Protein AF-S4P3G5-F1 (afdb_monomer_lite)

Organism: NCBI:txid116150

Foldseek 3Di:
DLPCLVVDDLVVLVVVLVVQVVFFDDPAFGFLAGPVDPLADADADLPACDPPCSHHNRVCVRRTHGDRVVVVSSVSSCVVSPD

InterPro domains:
  IPR008928 Six-hairpin glycosidase superfamily [SSF48208] (1-78)
  IPR010401 Glycogen debranching enzyme [PTHR10569] (1-80)
  IPR032790 Glycogen debranching enzyme, C-terminal [PF06202] (1-81)

Sequence (83 aa):
MAVAPDLFDAQHAWAALDSVRRLLRGPLGLKTLDPADWAYRPNYDNADDSADPAVAHGFNYHQGPEWVWPLTFYLRARLALAP

Structure (mmCIF, N/CA/C/O backbone):
data_AF-S4P3G5-F1
#
_entry.id   AF-S4P3G5-F1
#
loop_
_atom_site.group_PDB
_atom_site.id
_atom_site.type_symbol
_atom_site.label_atom_id
_atom_site.label_alt_id
_atom_site.label_comp_id
_atom_site.label_asym_id
_atom_site.label_entity_id
_atom_site.label_seq_id
_atom_site.pdbx_PDB_ins_code
_atom_site.Cartn_x
_atom_site.Cartn_y
_atom_site.Cartn_z
_atom_site.occupancy
_atom_site.B_iso_or_equiv
_atom_site.auth_seq_id
_atom_site.auth_comp_id
_atom_site.auth_asym_id
_atom_site.auth_atom_id
_atom_site.pdbx_PDB_model_num
ATOM 1 N N . MET A 1 1 ? -11.363 -2.687 7.384 1.00 96.31 1 MET A N 1
ATOM 2 C CA . MET A 1 1 ? -11.250 -1.646 8.426 1.00 96.31 1 MET A CA 1
ATOM 3 C C . MET A 1 1 ? -12.096 -0.412 8.114 1.00 96.31 1 MET A C 1
ATOM 5 O O . MET A 1 1 ? -12.984 -0.128 8.890 1.00 96.31 1 MET A O 1
ATOM 9 N N . ALA A 1 2 ? -11.920 0.290 6.985 1.00 97.81 2 ALA A N 1
ATOM 10 C CA . ALA A 1 2 ? -12.668 1.537 6.718 1.00 97.81 2 ALA A CA 1
ATOM 11 C C . ALA A 1 2 ? -14.192 1.402 6.495 1.00 97.81 2 ALA A C 1
ATOM 13 O O . ALA A 1 2 ? -14.918 2.358 6.740 1.00 97.81 2 ALA A O 1
ATOM 14 N N . VAL A 1 3 ? -14.666 0.268 5.963 1.00 98.12 3 VAL A N 1
ATOM 15 C CA . VAL A 1 3 ? -16.086 0.068 5.586 1.00 98.12 3 VAL A CA 1
ATOM 16 C C . VAL A 1 3 ? -16.875 -0.680 6.662 1.00 98.12 3 VAL A C 1
ATOM 18 O O . VAL A 1 3 ? -18.045 -0.399 6.871 1.00 98.12 3 VAL A O 1
ATOM 21 N N . ALA A 1 4 ? -16.223 -1.617 7.348 1.00 97.88 4 ALA A N 1
ATOM 22 C CA . ALA A 1 4 ? -16.803 -2.432 8.410 1.00 97.88 4 ALA A CA 1
ATOM 23 C C . ALA A 1 4 ? -15.777 -2.541 9.555 1.00 97.88 4 ALA A C 1
ATOM 25 O O . ALA A 1 4 ? -15.033 -3.524 9.603 1.00 97.88 4 ALA A O 1
ATOM 26 N N . PRO A 1 5 ? -15.620 -1.493 10.386 1.00 97.25 5 PRO A N 1
ATOM 27 C CA . PRO A 1 5 ? -14.642 -1.475 11.477 1.00 97.25 5 PRO A CA 1
ATOM 28 C C . PRO A 1 5 ? -14.958 -2.509 12.566 1.00 97.25 5 PRO A C 1
ATOM 30 O O . PRO A 1 5 ? -14.029 -3.093 13.111 1.00 97.25 5 PRO A O 1
ATOM 33 N N . ASP A 1 6 ? -16.236 -2.826 12.785 1.00 97.38 6 ASP A N 1
ATOM 34 C CA . ASP A 1 6 ? -16.695 -3.744 13.841 1.00 97.38 6 ASP A CA 1
ATOM 35 C C . ASP A 1 6 ? -16.265 -5.209 13.637 1.00 97.38 6 ASP A C 1
ATOM 37 O O . ASP A 1 6 ? -16.377 -6.027 14.545 1.00 97.38 6 ASP A O 1
ATOM 41 N N . LEU A 1 7 ? -15.749 -5.561 12.452 1.00 98.19 7 LEU A N 1
ATOM 42 C CA . LEU A 1 7 ? -15.166 -6.884 12.186 1.00 98.19 7 LEU A CA 1
ATOM 43 C C . LEU A 1 7 ? -13.761 -7.057 12.783 1.00 98.19 7 LEU A C 1
ATOM 45 O O . LEU A 1 7 ? -13.187 -8.141 12.682 1.00 98.19 7 LEU A O 1
ATOM 49 N N . PHE A 1 8 ? -13.171 -5.993 13.327 1.00 97.62 8 PHE A N 1
ATOM 50 C CA . PHE A 1 8 ? -11.782 -5.972 13.759 1.00 97.62 8 PHE A CA 1
ATOM 51 C C . PHE A 1 8 ? -11.684 -5.763 15.268 1.00 97.62 8 PHE A C 1
ATOM 53 O O . PHE A 1 8 ? -12.325 -4.880 15.829 1.00 97.62 8 PHE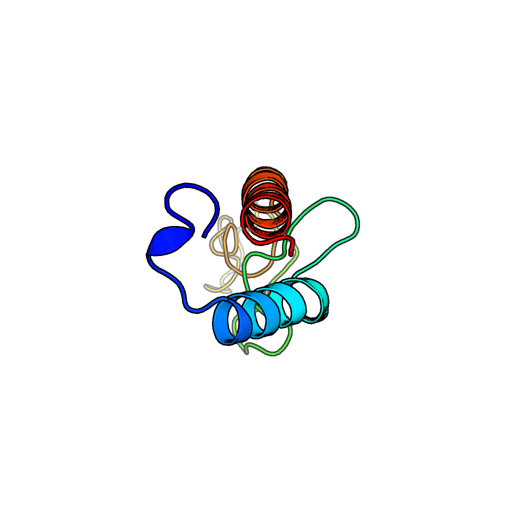 A O 1
ATOM 60 N N . ASP A 1 9 ? -10.797 -6.523 15.908 1.00 97.50 9 ASP A N 1
ATOM 61 C CA . ASP A 1 9 ? -10.294 -6.147 17.225 1.00 97.50 9 ASP A CA 1
ATOM 62 C C . ASP A 1 9 ? -9.498 -4.836 17.112 1.00 97.50 9 ASP A C 1
ATOM 64 O O . ASP A 1 9 ? -8.625 -4.698 16.246 1.00 97.50 9 ASP A O 1
ATOM 68 N N . ALA A 1 10 ? -9.802 -3.872 17.983 1.00 95.44 10 ALA A N 1
ATOM 69 C CA . ALA A 1 10 ? -9.236 -2.531 17.897 1.00 95.44 10 ALA A CA 1
ATOM 70 C C . ALA A 1 10 ? -7.707 -2.529 18.064 1.00 95.44 10 ALA A C 1
ATOM 72 O O . ALA A 1 10 ? -7.017 -1.806 17.342 1.00 95.44 10 ALA A O 1
ATOM 73 N N . GLN A 1 11 ? -7.157 -3.355 18.962 1.00 96.56 11 GLN A N 1
ATOM 74 C CA . GLN A 1 11 ? -5.713 -3.398 19.214 1.00 96.56 11 GLN A CA 1
ATOM 75 C C . GLN A 1 11 ? -4.965 -3.972 18.008 1.00 96.56 11 GLN A C 1
ATOM 77 O O . GLN A 1 11 ? -3.987 -3.380 17.540 1.00 96.56 11 GLN A O 1
ATOM 82 N N . HIS A 1 12 ? -5.459 -5.078 17.447 1.00 98.19 12 HIS A N 1
ATOM 83 C CA . HIS A 1 12 ? -4.885 -5.667 16.238 1.00 98.19 12 HIS A CA 1
ATOM 84 C C . HIS A 1 12 ? -4.999 -4.731 15.029 1.00 98.19 12 HIS A C 1
ATOM 86 O O . HIS A 1 12 ? -4.058 -4.618 14.237 1.00 98.19 12 HIS A O 1
ATOM 92 N N . ALA A 1 13 ? -6.126 -4.028 14.889 1.00 98.06 13 ALA A N 1
ATOM 93 C CA . ALA A 1 13 ? -6.328 -3.103 13.784 1.00 98.06 13 ALA A CA 1
ATOM 94 C C . ALA A 1 13 ? -5.352 -1.923 13.835 1.00 98.06 13 ALA A C 1
ATOM 96 O O . ALA A 1 13 ? -4.748 -1.581 12.817 1.00 98.06 13 ALA A O 1
ATOM 97 N N . TRP A 1 14 ? -5.138 -1.341 15.017 1.00 97.88 14 TRP A N 1
ATOM 98 C CA . TRP A 1 14 ? -4.161 -0.269 15.200 1.00 97.88 14 TRP A CA 1
ATOM 99 C C . TRP A 1 14 ? -2.731 -0.723 14.910 1.00 97.88 14 TRP A C 1
ATOM 101 O O . TRP A 1 14 ? -2.028 -0.041 14.164 1.00 97.88 14 TRP A O 1
ATOM 111 N N . ALA A 1 15 ? -2.327 -1.904 15.387 1.00 98.12 15 ALA A N 1
ATOM 112 C CA . ALA A 1 15 ? -1.003 -2.460 15.095 1.00 98.12 15 ALA A CA 1
ATOM 113 C C . ALA A 1 15 ? -0.760 -2.645 13.581 1.00 98.12 15 ALA A C 1
ATOM 115 O O . ALA A 1 15 ? 0.318 -2.329 13.059 1.00 98.12 15 ALA A O 1
ATOM 116 N N . ALA A 1 16 ? -1.776 -3.109 12.849 1.00 98.31 16 ALA A N 1
ATOM 117 C CA . ALA A 1 16 ? -1.713 -3.240 11.396 1.00 98.31 16 ALA A CA 1
ATOM 118 C C . ALA A 1 16 ? -1.658 -1.871 10.690 1.00 98.31 16 ALA A C 1
ATOM 120 O O . ALA A 1 16 ? -0.824 -1.664 9.807 1.00 98.31 16 ALA A O 1
ATOM 121 N N . LEU A 1 17 ? -2.493 -0.907 11.093 1.00 98.12 17 LEU A N 1
ATOM 122 C CA . LEU A 1 17 ? -2.505 0.442 10.513 1.00 98.12 17 LEU A CA 1
ATOM 123 C C . LEU A 1 17 ? -1.190 1.193 10.776 1.00 98.12 17 LEU A C 1
ATOM 125 O O . LEU A 1 17 ? -0.692 1.891 9.891 1.00 98.12 17 LEU A O 1
ATOM 129 N N . ASP A 1 18 ? -0.567 1.010 11.938 1.00 98.31 18 ASP A N 1
ATOM 130 C CA . ASP A 1 18 ? 0.761 1.563 12.210 1.00 98.31 18 ASP A CA 1
ATOM 131 C C . ASP A 1 18 ? 1.856 0.911 11.365 1.00 98.31 18 ASP A C 1
ATOM 133 O O . ASP A 1 18 ? 2.795 1.587 10.932 1.00 98.31 18 ASP A O 1
ATOM 137 N N . SER A 1 19 ? 1.714 -0.376 11.047 1.00 98.50 19 SER A N 1
ATOM 138 C CA . SER A 1 19 ? 2.603 -1.042 10.094 1.00 98.50 19 SER A CA 1
ATOM 139 C C . SER A 1 19 ? 2.459 -0.445 8.692 1.00 98.50 19 SER A C 1
ATOM 141 O O . SER A 1 19 ? 3.472 -0.118 8.079 1.00 98.50 19 SER A O 1
ATOM 143 N N . VAL A 1 20 ? 1.233 -0.169 8.224 1.00 98.38 20 VAL A N 1
ATOM 144 C CA . VAL A 1 20 ? 0.998 0.551 6.954 1.00 98.38 20 VAL A CA 1
ATOM 145 C C . VAL A 1 20 ? 1.660 1.931 6.976 1.00 98.38 20 VAL A C 1
ATOM 147 O O . VAL A 1 20 ? 2.348 2.302 6.024 1.00 98.38 20 VAL A O 1
ATOM 150 N N . ARG A 1 21 ? 1.518 2.683 8.077 1.00 97.94 21 ARG A N 1
ATOM 151 C CA . ARG A 1 21 ? 2.160 3.997 8.247 1.00 97.94 21 ARG A CA 1
ATOM 152 C C . ARG A 1 21 ? 3.678 3.928 8.109 1.00 97.94 21 ARG A C 1
ATOM 154 O O . ARG A 1 21 ? 4.268 4.846 7.546 1.00 97.94 21 ARG A O 1
ATOM 161 N N . ARG A 1 22 ? 4.294 2.897 8.688 1.00 98.44 22 ARG A N 1
ATOM 162 C CA . ARG A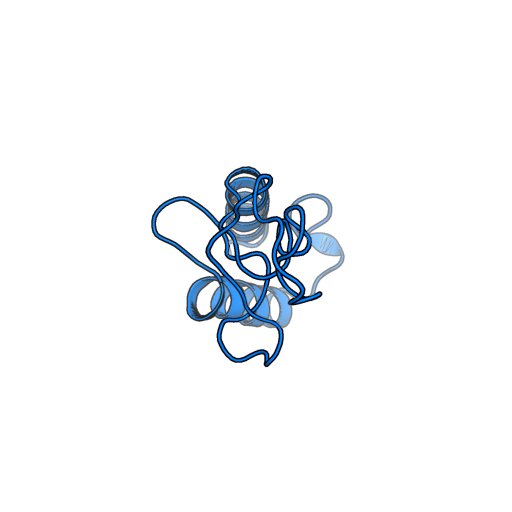 1 22 ? 5.750 2.731 8.763 1.00 98.44 22 ARG A CA 1
ATOM 163 C C . ARG A 1 22 ? 6.348 2.186 7.470 1.00 98.44 22 ARG A C 1
ATOM 165 O O . ARG A 1 22 ? 7.420 2.632 7.084 1.00 98.44 22 ARG A O 1
ATOM 172 N N . LEU A 1 23 ? 5.682 1.219 6.848 1.00 98.44 23 LEU A N 1
ATOM 173 C CA . LEU A 1 23 ? 6.231 0.439 5.737 1.00 98.44 23 LEU A CA 1
ATOM 174 C C . LEU A 1 23 ? 5.783 0.971 4.375 1.00 98.44 23 LEU A C 1
ATOM 176 O O . LEU A 1 23 ? 6.581 1.065 3.448 1.00 98.44 23 LEU A O 1
ATOM 180 N N . LEU A 1 24 ? 4.506 1.339 4.251 1.00 98.50 24 LEU A N 1
ATOM 181 C CA . LEU A 1 24 ? 3.886 1.587 2.949 1.00 98.50 24 LEU A CA 1
ATOM 182 C C . LEU A 1 24 ? 3.630 3.066 2.676 1.00 98.50 24 LEU A C 1
ATOM 184 O O . LEU A 1 24 ? 3.468 3.456 1.524 1.00 98.50 24 LEU A O 1
ATOM 188 N N . ARG A 1 25 ? 3.592 3.922 3.700 1.00 97.62 25 ARG A N 1
ATOM 189 C CA . ARG A 1 25 ? 3.291 5.342 3.495 1.00 97.62 25 ARG A CA 1
ATOM 190 C C . ARG A 1 25 ? 4.380 6.037 2.678 1.00 97.62 25 ARG A C 1
ATOM 192 O O . ARG A 1 25 ? 5.564 5.996 3.006 1.00 97.62 25 ARG A O 1
ATOM 199 N N . GLY A 1 26 ? 3.952 6.701 1.618 1.00 96.31 26 GLY A N 1
ATOM 200 C CA . GLY A 1 26 ? 4.740 7.642 0.842 1.00 96.31 26 GLY A CA 1
ATOM 201 C C . GLY A 1 26 ? 4.393 9.101 1.123 1.00 96.31 26 GLY A C 1
ATOM 202 O O . GLY A 1 26 ? 3.542 9.383 1.976 1.00 96.31 26 GLY A O 1
ATOM 203 N N . PRO A 1 27 ? 5.032 10.051 0.420 1.00 95.25 27 PRO A N 1
ATOM 204 C CA . PRO A 1 27 ? 4.680 11.463 0.521 1.00 95.25 27 PRO A CA 1
ATOM 205 C C . PRO A 1 27 ? 3.240 11.744 0.068 1.00 95.25 27 PRO A C 1
ATOM 207 O O . PRO A 1 27 ? 2.569 12.562 0.695 1.00 95.25 27 PRO A O 1
ATOM 210 N N . LEU A 1 28 ? 2.757 11.061 -0.979 1.00 94.19 28 LEU A N 1
ATOM 211 C CA . LEU A 1 28 ? 1.439 11.319 -1.579 1.00 94.19 28 LEU A CA 1
ATOM 212 C C . LEU A 1 28 ? 0.524 10.090 -1.626 1.00 94.19 28 LEU A C 1
ATOM 214 O O . LEU A 1 28 ? -0.695 10.253 -1.607 1.00 94.19 28 LEU A O 1
ATOM 218 N N . GLY A 1 29 ? 1.079 8.877 -1.672 1.00 97.75 29 GLY A N 1
ATOM 219 C CA . GLY A 1 29 ? 0.295 7.647 -1.751 1.00 97.75 29 GLY A CA 1
ATOM 220 C C . GLY A 1 29 ? 0.712 6.583 -0.744 1.00 97.75 29 GLY A C 1
ATOM 221 O O . GLY A 1 29 ? 1.503 6.814 0.174 1.00 97.75 29 GLY A O 1
ATOM 222 N N . LEU A 1 30 ? 0.149 5.392 -0.922 1.00 98.62 30 LEU A N 1
ATOM 223 C CA . LEU A 1 30 ? 0.655 4.167 -0.316 1.00 98.62 30 LEU A CA 1
ATOM 224 C C . LEU A 1 30 ? 1.376 3.356 -1.385 1.00 98.62 30 LEU A C 1
ATOM 226 O O . LEU A 1 30 ? 0.828 3.133 -2.466 1.00 98.62 30 LEU A O 1
ATOM 230 N N . LYS A 1 31 ? 2.586 2.904 -1.064 1.00 98.69 31 LYS A N 1
ATOM 231 C CA . LYS A 1 31 ? 3.313 1.903 -1.839 1.00 98.69 31 LYS A CA 1
ATOM 232 C C . LYS A 1 31 ? 2.453 0.653 -1.923 1.00 98.69 31 LYS A C 1
ATOM 234 O O . LYS A 1 31 ? 1.901 0.200 -0.919 1.00 98.69 31 LYS A O 1
ATOM 239 N N . THR A 1 32 ? 2.330 0.126 -3.130 1.00 98.62 32 THR A N 1
ATOM 240 C CA . THR A 1 32 ? 1.519 -1.066 -3.408 1.00 98.62 32 THR A CA 1
ATOM 241 C C . THR A 1 32 ? 2.160 -2.361 -2.908 1.00 98.62 32 THR A C 1
ATOM 243 O O . THR A 1 32 ? 1.451 -3.342 -2.711 1.00 98.62 32 THR A O 1
ATOM 246 N N . LEU A 1 33 ? 3.465 -2.336 -2.619 1.00 98.62 33 LEU A N 1
ATOM 247 C CA . LEU A 1 33 ? 4.222 -3.434 -2.024 1.00 98.62 33 LEU A CA 1
ATOM 248 C C . LEU A 1 33 ? 5.227 -2.889 -0.995 1.00 98.62 33 LEU A C 1
ATOM 250 O O . LEU A 1 33 ? 5.670 -1.742 -1.104 1.00 98.62 33 LEU A O 1
ATOM 254 N N . ASP A 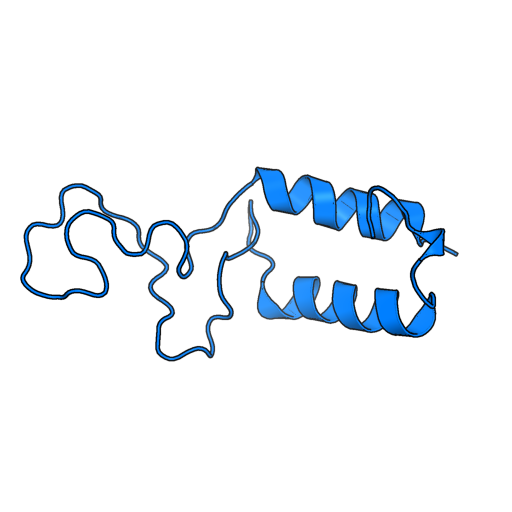1 34 ? 5.577 -3.701 0.004 1.00 98.38 34 ASP A N 1
ATOM 255 C CA . ASP A 1 34 ? 6.631 -3.382 0.972 1.00 98.38 34 ASP A CA 1
ATOM 256 C C . ASP A 1 34 ? 7.999 -3.275 0.262 1.00 98.38 34 ASP A C 1
ATOM 258 O O . ASP A 1 34 ? 8.369 -4.202 -0.461 1.00 98.38 34 ASP A O 1
ATOM 262 N N . PRO A 1 35 ? 8.776 -2.193 0.470 1.00 98.38 35 PRO A N 1
ATOM 263 C CA . PRO A 1 35 ? 10.137 -2.063 -0.056 1.00 98.38 35 PRO A CA 1
ATOM 264 C C . PRO A 1 35 ? 11.109 -3.198 0.285 1.00 98.38 35 PRO A C 1
ATOM 266 O O . PRO A 1 35 ? 12.123 -3.338 -0.393 1.00 98.38 35 PRO A O 1
ATOM 269 N N . ALA A 1 36 ? 10.849 -3.966 1.346 1.00 98.19 36 ALA A N 1
ATOM 270 C CA . ALA A 1 36 ? 11.668 -5.115 1.726 1.00 98.19 36 ALA A CA 1
ATOM 271 C C . ALA A 1 36 ? 11.403 -6.370 0.874 1.00 98.19 36 ALA A C 1
ATOM 273 O O . ALA A 1 36 ? 12.184 -7.321 0.943 1.00 98.19 36 ALA A O 1
ATOM 274 N N . ASP A 1 37 ? 10.321 -6.399 0.091 1.00 98.50 37 ASP A N 1
ATOM 275 C CA . ASP A 1 37 ? 10.011 -7.524 -0.786 1.00 98.50 37 ASP A CA 1
ATOM 276 C C . ASP A 1 37 ? 10.960 -7.561 -1.998 1.00 98.50 37 ASP A C 1
ATOM 278 O O . ASP A 1 37 ? 11.280 -6.538 -2.608 1.00 98.50 37 ASP A O 1
ATOM 282 N N . TRP A 1 38 ? 11.401 -8.761 -2.379 1.00 97.69 38 TRP A N 1
ATOM 283 C CA . TRP A 1 38 ? 12.315 -8.977 -3.504 1.00 97.69 38 TRP A CA 1
ATOM 284 C C . TRP A 1 38 ? 11.732 -8.504 -4.851 1.00 97.69 38 TRP A C 1
ATOM 286 O O . TRP A 1 38 ? 12.486 -8.113 -5.754 1.00 97.69 38 TRP A O 1
ATOM 296 N N . ALA A 1 39 ? 10.402 -8.498 -4.977 1.00 97.88 39 ALA A N 1
ATOM 297 C CA . ALA A 1 39 ? 9.669 -8.060 -6.159 1.00 97.88 39 ALA A CA 1
ATOM 298 C C . ALA A 1 39 ? 9.393 -6.544 -6.192 1.00 97.88 39 ALA A C 1
ATOM 300 O O . ALA A 1 39 ? 8.824 -6.054 -7.167 1.00 97.88 39 ALA A O 1
ATOM 301 N N . TYR A 1 40 ? 9.811 -5.773 -5.180 1.00 98.56 40 TYR A N 1
ATOM 302 C CA . TYR A 1 40 ? 9.561 -4.331 -5.136 1.00 98.56 40 TYR A CA 1
ATOM 303 C C . TYR A 1 40 ? 10.285 -3.581 -6.266 1.00 98.56 40 TYR A C 1
ATOM 305 O O . TYR A 1 40 ? 11.517 -3.572 -6.357 1.00 98.56 40 TYR A O 1
ATOM 313 N N . ARG A 1 41 ? 9.506 -2.931 -7.138 1.00 98.56 41 ARG A N 1
ATOM 314 C CA . ARG A 1 41 ? 9.940 -2.130 -8.293 1.00 98.56 41 ARG A CA 1
ATOM 315 C C . ARG A 1 41 ? 9.092 -0.848 -8.364 1.00 98.56 41 ARG A C 1
ATOM 317 O O . ARG A 1 41 ? 8.039 -0.849 -8.994 1.00 98.56 41 ARG A O 1
ATOM 324 N N . PRO A 1 42 ? 9.517 0.266 -7.739 1.00 98.00 42 PRO A N 1
ATOM 325 C CA . PRO A 1 42 ? 8.648 1.429 -7.513 1.00 98.00 42 PRO A CA 1
ATOM 326 C C . PRO A 1 42 ? 8.428 2.328 -8.733 1.00 98.00 42 PRO A C 1
ATOM 328 O O . PRO A 1 42 ? 7.493 3.127 -8.736 1.00 98.00 42 PRO A O 1
ATOM 331 N N . ASN A 1 43 ? 9.296 2.237 -9.739 1.00 98.25 43 ASN A N 1
ATOM 332 C CA . ASN A 1 43 ? 9.280 3.128 -10.894 1.00 98.25 43 ASN A CA 1
ATOM 333 C C . ASN A 1 43 ? 8.508 2.463 -12.030 1.00 98.25 43 ASN A C 1
ATOM 335 O O . ASN A 1 43 ? 9.011 1.530 -12.649 1.00 98.25 43 ASN A O 1
ATOM 339 N N . TYR A 1 44 ? 7.282 2.915 -12.266 1.00 98.38 44 TYR A N 1
ATOM 340 C CA . TYR A 1 44 ? 6.440 2.412 -13.345 1.00 98.38 44 TYR A CA 1
ATOM 341 C C . TYR A 1 44 ? 6.783 3.087 -14.676 1.00 98.38 44 TYR A C 1
ATOM 343 O O . TYR A 1 44 ? 6.742 4.315 -14.769 1.00 98.38 44 TYR A O 1
ATOM 351 N N . ASP A 1 45 ? 7.049 2.275 -15.696 1.00 98.50 45 ASP A N 1
ATOM 352 C CA . ASP A 1 45 ? 7.164 2.697 -17.089 1.00 98.50 45 ASP A CA 1
ATOM 353 C C . ASP A 1 45 ? 6.422 1.696 -17.985 1.00 98.50 45 ASP A C 1
ATOM 355 O O . ASP A 1 45 ? 6.805 0.537 -18.112 1.00 98.50 45 ASP A O 1
ATOM 359 N N . ASN A 1 46 ? 5.326 2.138 -18.602 1.00 98.31 46 ASN A N 1
ATOM 360 C CA . ASN A 1 46 ? 4.533 1.293 -19.499 1.00 98.31 46 ASN A CA 1
ATOM 361 C C . ASN A 1 46 ? 5.181 1.113 -20.880 1.00 98.31 46 ASN A C 1
ATOM 363 O O . ASN A 1 46 ? 4.755 0.255 -21.650 1.00 98.31 46 ASN A O 1
ATOM 367 N N . ALA A 1 47 ? 6.146 1.967 -21.221 1.00 98.50 47 ALA A N 1
ATOM 368 C CA . ALA A 1 47 ? 6.888 1.910 -22.472 1.00 98.50 47 ALA A CA 1
ATOM 369 C C . ALA A 1 47 ? 8.179 1.085 -22.349 1.00 98.50 47 ALA A C 1
ATOM 371 O O . ALA A 1 47 ? 8.905 0.972 -23.335 1.00 98.50 47 ALA A O 1
ATOM 372 N N . ASP A 1 48 ? 8.458 0.507 -21.174 1.00 98.31 48 ASP A N 1
ATOM 373 C CA . ASP A 1 48 ? 9.582 -0.405 -20.977 1.00 98.31 48 ASP A CA 1
ATOM 374 C C . ASP A 1 48 ? 9.422 -1.626 -21.900 1.00 98.31 48 ASP A C 1
ATOM 376 O O . ASP A 1 48 ? 8.515 -2.437 -21.729 1.00 98.31 48 ASP A O 1
ATOM 380 N N . ASP A 1 49 ? 10.282 -1.719 -22.914 1.00 98.06 49 ASP A N 1
ATOM 381 C CA . ASP A 1 49 ? 10.341 -2.815 -23.894 1.00 98.06 49 ASP A CA 1
ATOM 382 C C . ASP A 1 49 ? 11.571 -3.712 -23.642 1.00 98.06 49 ASP A C 1
ATOM 384 O O . ASP A 1 49 ? 12.159 -4.298 -24.552 1.00 98.06 49 ASP A O 1
ATOM 388 N N . SER A 1 50 ? 12.044 -3.755 -22.392 1.00 97.94 50 SER A N 1
ATOM 389 C CA . SER A 1 50 ? 13.151 -4.619 -21.992 1.00 97.94 50 SER A CA 1
ATOM 390 C C . SER A 1 50 ? 12.703 -6.071 -21.794 1.00 97.94 50 SER A C 1
ATOM 392 O O . SER A 1 50 ? 11.522 -6.408 -21.774 1.00 97.94 50 SER A O 1
ATOM 394 N N . ALA A 1 51 ? 13.679 -6.963 -21.618 1.00 98.25 51 ALA A N 1
ATOM 395 C CA . ALA A 1 51 ? 13.429 -8.375 -21.337 1.00 98.25 51 ALA A CA 1
ATO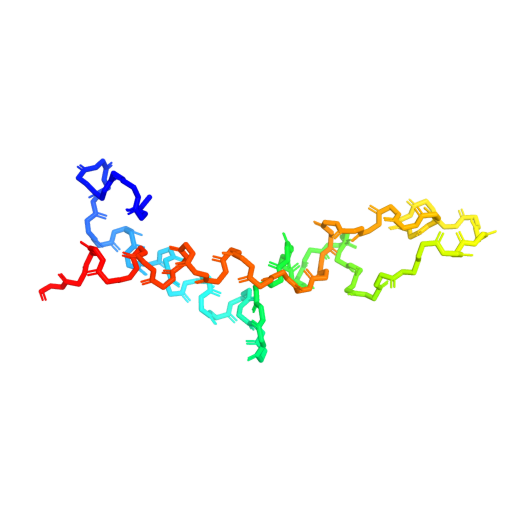M 396 C C . ALA A 1 51 ? 13.262 -8.687 -19.835 1.00 98.25 51 ALA A C 1
ATOM 398 O O . ALA A 1 51 ? 13.158 -9.863 -19.486 1.00 98.25 51 ALA A O 1
ATOM 399 N N . ASP A 1 52 ? 13.282 -7.687 -18.941 1.00 97.88 52 ASP A N 1
ATOM 400 C CA . ASP A 1 52 ? 13.073 -7.916 -17.506 1.00 97.88 52 ASP A CA 1
ATOM 401 C C . ASP A 1 52 ? 11.572 -8.104 -1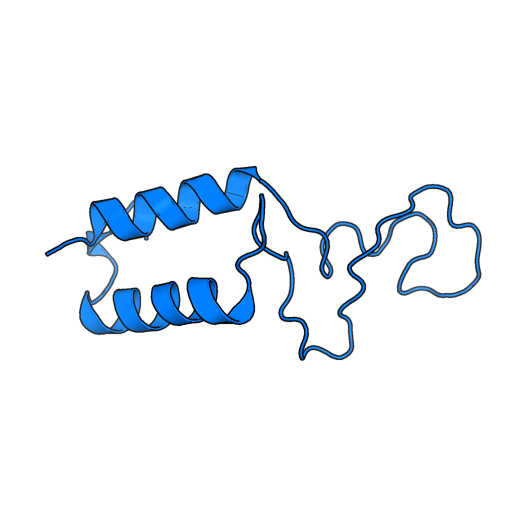7.221 1.00 97.88 52 ASP A C 1
ATOM 403 O O . ASP A 1 52 ? 10.812 -7.131 -17.245 1.00 97.88 52 ASP A O 1
ATOM 407 N N . PRO A 1 53 ? 11.116 -9.330 -16.897 1.00 97.25 53 PRO A N 1
ATOM 408 C CA . PRO A 1 53 ? 9.696 -9.602 -16.702 1.00 97.25 53 PRO A CA 1
ATOM 409 C C . PRO A 1 53 ? 9.101 -8.863 -15.499 1.00 97.25 53 PRO A C 1
ATOM 411 O O . PRO A 1 53 ? 7.882 -8.786 -15.385 1.00 97.25 53 PRO A O 1
ATOM 414 N N . ALA A 1 54 ? 9.923 -8.340 -14.583 1.00 97.94 54 ALA A N 1
ATOM 415 C CA . ALA A 1 54 ? 9.430 -7.605 -13.427 1.00 97.94 54 ALA A CA 1
ATOM 416 C C . ALA A 1 54 ? 8.931 -6.196 -13.781 1.00 97.94 54 ALA A C 1
ATOM 418 O O . ALA A 1 54 ? 8.173 -5.630 -12.997 1.00 97.94 54 ALA A O 1
ATOM 419 N N . VAL A 1 55 ? 9.346 -5.625 -14.918 1.00 98.44 55 VAL A N 1
ATOM 420 C CA . VAL A 1 55 ? 9.030 -4.236 -15.305 1.00 98.44 55 VAL A CA 1
ATOM 421 C C . VAL A 1 55 ? 8.529 -4.090 -16.740 1.00 98.44 55 VAL A C 1
ATOM 423 O O . VAL A 1 55 ? 7.785 -3.146 -16.999 1.00 98.44 55 VAL A O 1
ATOM 426 N N . ALA A 1 56 ? 8.864 -5.027 -17.634 1.00 98.38 56 ALA A N 1
ATOM 427 C CA . ALA A 1 56 ? 8.488 -4.988 -19.043 1.00 98.38 56 ALA A CA 1
ATOM 428 C C . ALA A 1 56 ? 6.993 -4.699 -19.226 1.00 98.38 56 ALA A C 1
ATOM 430 O O . ALA A 1 56 ? 6.130 -5.308 -18.584 1.00 98.38 56 ALA A O 1
ATOM 431 N N . HIS A 1 57 ? 6.704 -3.732 -20.092 1.00 98.31 57 HIS A N 1
ATOM 432 C CA . HIS A 1 57 ? 5.372 -3.219 -20.396 1.00 98.31 57 HIS A CA 1
ATOM 433 C C . HIS A 1 57 ? 4.558 -2.842 -19.152 1.00 98.31 57 HIS A C 1
ATOM 435 O O . HIS A 1 57 ? 3.347 -3.058 -19.093 1.00 98.31 57 HIS A O 1
ATOM 441 N N . GLY A 1 58 ? 5.227 -2.297 -18.133 1.00 98.38 58 GLY A N 1
ATOM 442 C CA . GLY A 1 58 ? 4.581 -1.828 -16.917 1.00 98.38 58 GLY A CA 1
ATOM 443 C C . GLY A 1 58 ? 4.101 -2.942 -15.986 1.00 98.38 58 GLY A C 1
ATOM 444 O O . GLY A 1 58 ? 3.203 -2.701 -15.175 1.00 98.38 58 GLY A O 1
ATOM 445 N N . PHE A 1 59 ? 4.678 -4.150 -16.053 1.00 98.44 59 PHE A N 1
ATOM 446 C CA . PHE A 1 59 ? 4.288 -5.272 -15.183 1.00 98.44 59 PHE A CA 1
ATOM 447 C C . PHE A 1 59 ? 4.283 -4.899 -13.687 1.00 98.44 59 PHE A C 1
ATOM 449 O O . PHE A 1 59 ? 3.442 -5.362 -12.912 1.00 98.44 59 PHE A O 1
ATOM 456 N N . ASN A 1 60 ? 5.169 -3.988 -13.275 1.00 98.56 60 ASN A N 1
ATOM 457 C CA . ASN A 1 60 ? 5.273 -3.500 -11.904 1.00 98.56 60 ASN A CA 1
ATOM 458 C C . ASN A 1 60 ? 4.210 -2.472 -11.476 1.00 98.56 60 ASN A C 1
ATOM 460 O O . ASN A 1 60 ? 4.343 -1.913 -10.387 1.00 98.56 60 ASN A O 1
ATOM 464 N N . TYR A 1 61 ? 3.155 -2.218 -12.258 1.00 98.62 61 TYR A N 1
ATOM 465 C CA . TYR A 1 61 ? 2.123 -1.210 -11.952 1.00 98.62 61 TYR A CA 1
ATOM 466 C C . TYR A 1 61 ? 1.554 -1.294 -10.518 1.00 98.62 61 TYR A C 1
ATOM 468 O O . TYR A 1 61 ? 1.194 -0.280 -9.909 1.00 98.62 61 TYR A O 1
ATOM 476 N N . HIS A 1 62 ? 1.532 -2.504 -9.951 1.00 98.56 62 HIS A N 1
ATOM 477 C CA . HIS A 1 62 ? 1.070 -2.802 -8.593 1.00 98.56 62 HIS A CA 1
ATOM 478 C C . HIS A 1 62 ? 2.161 -3.373 -7.664 1.00 98.56 62 HIS A C 1
ATOM 480 O O . HIS A 1 62 ? 1.827 -3.975 -6.649 1.00 98.56 62 HIS A O 1
ATOM 486 N N . GLN A 1 63 ? 3.448 -3.216 -7.996 1.00 98.56 63 GLN A N 1
ATOM 487 C CA . GLN A 1 63 ? 4.577 -3.833 -7.278 1.00 98.56 63 GLN A CA 1
ATOM 488 C C . GLN A 1 63 ? 5.531 -2.801 -6.662 1.00 98.56 63 GLN A C 1
ATOM 490 O O . GLN A 1 63 ? 6.750 -2.926 -6.738 1.00 98.56 63 GLN A O 1
ATOM 495 N N . GLY A 1 64 ? 4.994 -1.746 -6.059 1.00 98.31 64 GLY A N 1
ATOM 496 C CA . GLY A 1 64 ? 5.793 -0.687 -5.443 1.00 98.31 64 GLY A CA 1
ATOM 497 C C . GLY A 1 64 ? 5.327 0.737 -5.733 1.00 98.31 64 GLY A C 1
ATOM 498 O O . GLY A 1 64 ? 5.377 1.533 -4.791 1.00 98.31 64 GLY A O 1
ATOM 499 N N . PRO A 1 65 ? 4.834 1.084 -6.947 1.00 98.62 65 PRO A N 1
ATOM 500 C CA . PRO A 1 65 ? 4.345 2.427 -7.231 1.00 98.62 65 PRO A CA 1
ATOM 501 C C . PRO A 1 65 ? 3.350 2.905 -6.177 1.00 98.62 65 PRO A C 1
ATOM 503 O O . PRO A 1 65 ? 2.548 2.124 -5.647 1.00 98.62 65 PRO A O 1
ATOM 506 N N . GLU A 1 66 ? 3.414 4.196 -5.862 1.00 98.50 66 GLU A N 1
ATOM 507 C CA . GLU A 1 66 ? 2.544 4.803 -4.864 1.00 98.50 66 GLU A CA 1
ATOM 508 C C . GLU A 1 66 ? 1.186 5.145 -5.462 1.00 98.50 66 GLU A C 1
ATOM 510 O O . GLU A 1 66 ? 1.071 5.924 -6.406 1.00 98.50 66 GLU A O 1
ATOM 515 N N . TRP A 1 67 ? 0.139 4.591 -4.865 1.00 98.62 67 TRP A N 1
ATOM 516 C CA . TRP A 1 67 ? -1.232 4.850 -5.268 1.00 98.62 67 TRP A CA 1
ATOM 517 C C . TRP A 1 67 ? -1.912 5.778 -4.268 1.00 98.62 67 TRP A C 1
ATOM 519 O O . TRP A 1 67 ? -1.796 5.612 -3.051 1.00 98.62 67 TRP A O 1
ATOM 529 N N . VAL A 1 68 ? -2.661 6.755 -4.779 1.00 98.25 68 VAL A N 1
ATOM 530 C CA . VAL A 1 68 ? -3.291 7.789 -3.944 1.00 98.25 68 VAL A CA 1
ATOM 531 C C . VAL A 1 68 ? -4.608 7.307 -3.339 1.00 98.25 68 VAL A C 1
ATOM 533 O O . VAL A 1 68 ? -4.846 7.504 -2.152 1.00 98.25 68 VAL A O 1
ATOM 536 N N . TRP A 1 69 ? -5.469 6.630 -4.104 1.00 97.88 69 TRP A N 1
ATOM 537 C CA . TRP A 1 69 ? -6.786 6.225 -3.593 1.00 97.88 69 TRP A CA 1
ATOM 538 C C . TRP A 1 69 ? -6.732 5.261 -2.384 1.00 97.88 69 TRP A C 1
ATOM 540 O O . TRP A 1 69 ? -7.567 5.417 -1.485 1.00 97.88 69 TRP A O 1
ATOM 550 N N . PRO A 1 70 ? -5.754 4.331 -2.250 1.00 97.88 70 PRO A N 1
ATOM 551 C CA . PRO A 1 70 ? -5.631 3.507 -1.049 1.00 97.88 70 PRO A CA 1
ATOM 552 C C . PRO A 1 70 ? -5.296 4.323 0.205 1.00 97.88 70 PRO A C 1
ATOM 554 O O . PRO A 1 70 ? -5.702 3.941 1.305 1.00 97.88 70 PRO A O 1
ATOM 557 N N . LEU A 1 71 ? -4.626 5.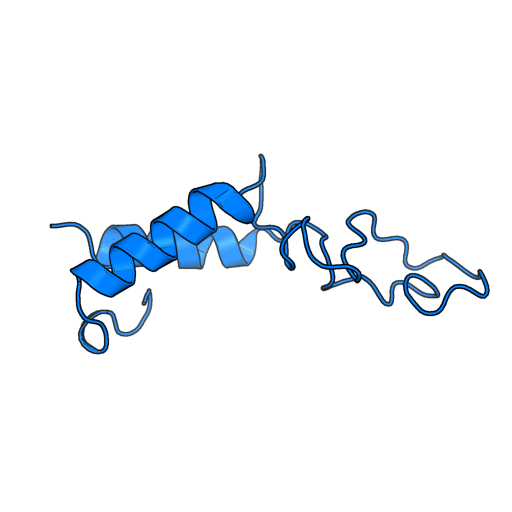478 0.063 1.00 97.75 71 LEU A N 1
ATOM 558 C CA . LEU A 1 71 ? -4.364 6.380 1.187 1.00 97.75 71 LEU A CA 1
ATOM 559 C C . LEU A 1 71 ? -5.676 6.844 1.830 1.00 97.75 71 LEU A C 1
ATOM 561 O O . LEU A 1 71 ? -5.776 6.882 3.055 1.00 97.75 71 LEU A O 1
ATOM 565 N N . THR A 1 72 ? -6.709 7.125 1.031 1.00 97.12 72 THR A N 1
ATOM 566 C CA . THR A 1 72 ? -8.035 7.493 1.545 1.00 97.12 72 THR A CA 1
ATOM 567 C C . THR A 1 72 ? -8.642 6.373 2.385 1.00 97.12 72 THR A C 1
ATOM 569 O O . THR A 1 72 ? -9.163 6.639 3.467 1.00 97.12 72 THR A O 1
ATOM 572 N N . PHE A 1 73 ? -8.553 5.116 1.941 1.00 98.31 73 PHE A N 1
ATOM 573 C CA . PHE A 1 73 ? -9.054 3.978 2.720 1.00 98.31 73 PHE A CA 1
ATOM 574 C C . PHE A 1 73 ? -8.271 3.780 4.017 1.00 98.31 73 PHE A C 1
ATOM 576 O O . PHE A 1 73 ? -8.876 3.543 5.060 1.00 98.31 73 PHE A O 1
ATOM 583 N N . TYR A 1 74 ? -6.950 3.938 3.983 1.00 98.31 74 TYR A N 1
ATOM 584 C CA . TYR A 1 74 ? -6.117 3.897 5.182 1.00 98.31 74 TYR A CA 1
ATOM 585 C C . TYR A 1 74 ? -6.491 4.995 6.192 1.00 98.31 74 TYR A C 1
ATOM 587 O O . TYR A 1 74 ? -6.677 4.711 7.375 1.00 98.31 74 TYR A O 1
ATOM 595 N N . LEU A 1 75 ? -6.673 6.239 5.739 1.00 97.50 75 LEU A N 1
ATOM 596 C CA . LEU A 1 75 ? -7.069 7.348 6.612 1.00 97.50 75 LEU A CA 1
ATOM 597 C C . LEU A 1 75 ? -8.477 7.147 7.185 1.00 97.50 75 LEU A C 1
ATOM 599 O O . LEU A 1 75 ? -8.681 7.334 8.383 1.00 97.50 75 LEU A O 1
ATOM 603 N N . ARG A 1 76 ? -9.434 6.699 6.362 1.00 98.38 76 ARG A N 1
ATOM 604 C CA . ARG A 1 76 ? -10.794 6.369 6.820 1.00 98.38 76 ARG A CA 1
ATOM 605 C C . ARG A 1 76 ? -10.799 5.230 7.834 1.00 98.38 76 ARG A C 1
ATOM 607 O O . ARG A 1 76 ? -11.555 5.298 8.792 1.00 98.38 76 ARG A O 1
ATOM 614 N N . ALA A 1 77 ? -9.953 4.217 7.655 1.00 98.38 77 ALA A N 1
ATOM 615 C CA . ALA A 1 77 ? -9.798 3.137 8.625 1.00 98.38 77 ALA A CA 1
ATOM 616 C C . ALA A 1 77 ? -9.301 3.659 9.979 1.00 98.38 77 ALA A C 1
ATOM 618 O O . ALA A 1 77 ? -9.879 3.315 11.003 1.00 98.38 77 ALA A O 1
ATOM 619 N N . ARG A 1 78 ? -8.284 4.530 9.986 1.00 97.56 78 ARG A N 1
ATOM 620 C CA . ARG A 1 78 ? -7.784 5.146 11.225 1.00 97.56 78 ARG A CA 1
ATOM 621 C C . ARG A 1 78 ? -8.817 6.034 11.910 1.00 97.56 78 ARG A C 1
ATOM 623 O O . ARG A 1 78 ? -8.860 6.048 13.130 1.00 97.56 78 ARG A O 1
ATOM 630 N N . LEU A 1 79 ? -9.633 6.757 11.141 1.00 97.25 79 LEU A N 1
ATOM 631 C CA . LEU A 1 79 ? -10.719 7.571 11.690 1.00 97.25 79 LEU A CA 1
ATOM 632 C C . LEU A 1 79 ? -11.830 6.700 12.293 1.00 97.25 79 LEU A C 1
ATOM 634 O O . LEU A 1 79 ? -12.305 6.994 13.379 1.00 97.25 79 LEU A O 1
ATOM 638 N N . ALA A 1 80 ? -12.224 5.627 11.604 1.00 96.88 80 ALA A N 1
ATOM 639 C CA . ALA A 1 80 ? -13.296 4.735 12.047 1.00 96.88 80 ALA A CA 1
ATOM 640 C C . ALA A 1 80 ? -12.935 3.903 13.290 1.00 96.88 80 ALA A C 1
ATOM 642 O O . ALA A 1 80 ? -13.827 3.467 14.004 1.00 96.88 80 ALA A O 1
ATOM 643 N N . LEU A 1 81 ? -11.641 3.669 13.526 1.00 94.56 81 LEU A N 1
ATOM 644 C CA . LEU A 1 81 ? -11.118 2.903 14.663 1.00 94.56 81 LEU A CA 1
ATOM 645 C C . LEU A 1 81 ? -10.504 3.801 15.748 1.00 94.56 81 LEU A C 1
ATOM 647 O O . LEU A 1 81 ? -9.885 3.288 16.680 1.00 94.56 81 LEU A O 1
ATOM 651 N N . ALA A 1 82 ? -10.610 5.128 15.610 1.00 88.12 82 ALA A N 1
ATOM 652 C CA . ALA A 1 82 ? -10.133 6.061 16.622 1.00 88.12 82 ALA A CA 1
ATOM 653 C C . ALA A 1 82 ? -10.866 5.823 17.955 1.00 88.12 82 ALA A C 1
ATOM 655 O O . ALA A 1 82 ? -12.081 5.625 17.928 1.00 88.12 82 ALA A O 1
ATOM 656 N N . PRO A 1 83 ? -10.135 5.790 19.085 1.00 67.50 83 PRO A N 1
ATOM 657 C CA . PRO A 1 83 ? -10.732 5.639 20.408 1.00 67.50 83 PRO A CA 1
ATOM 658 C C . PRO A 1 83 ? -11.571 6.855 20.816 1.00 67.50 83 PRO A C 1
ATOM 660 O O . PRO A 1 83 ? -11.280 7.975 20.330 1.00 67.50 83 PRO A O 1
#

Radius of gyration: 15.28 Å; chains: 1; bounding box: 30×21×44 Å

pLDDT: mean 97.43, std 3.58, range [67.5, 98.69]

Secondary structure (DSSP, 8-state):
--S-GGGS-HHHHHHHHHHHHHHTB-SSSEESS-TTSTT------TT--SS-TTTGGGGGGGSS-EESHHHHHHHHHHHHT--